Protein AF-A0A9D1X9C0-F1 (afdb_monomer_lite)

Foldseek 3Di:
DQPQDFLVVLLVVQLPDPVLQQVLLVVLVNNVLSNVQVSLLSVVVVVVCVVVVNRVVDRDSVSSSVSSSVVCVVVSVDGSVVVVVVCVVCVVVVVVVVVCVVPPDPPVRVVVVVVVVVVVVVVVVVVVD

InterPro domains:
  IPR057155 Domain of unknown function DUF7833 [PF25200] (13-74)

pLDDT: mean 76.76, std 15.58, range [39.75, 93.0]

Structure (mmCIF, N/CA/C/O backbone):
data_AF-A0A9D1X9C0-F1
#
_entry.id   AF-A0A9D1X9C0-F1
#
loop_
_atom_site.group_PDB
_atom_site.id
_atom_site.type_symbol
_atom_site.label_atom_id
_atom_site.label_alt_id
_atom_site.label_comp_id
_atom_site.label_asym_id
_atom_site.label_entity_id
_atom_site.label_seq_id
_atom_site.pdbx_PDB_ins_code
_atom_site.Cartn_x
_atom_site.Cartn_y
_atom_site.Cartn_z
_atom_site.occupancy
_atom_site.B_iso_or_equiv
_atom_site.auth_seq_id
_atom_site.auth_comp_id
_atom_site.auth_asym_id
_atom_site.auth_atom_id
_atom_site.pdbx_PDB_model_num
ATOM 1 N N . MET A 1 1 ? 14.970 17.679 13.643 1.00 41.28 1 MET A N 1
ATOM 2 C CA . MET A 1 1 ? 15.193 16.428 12.885 1.00 41.28 1 MET A CA 1
ATOM 3 C C . MET A 1 1 ? 13.908 15.629 12.951 1.00 41.28 1 MET A C 1
ATOM 5 O O . MET A 1 1 ? 13.467 15.345 14.053 1.00 41.28 1 MET A O 1
ATOM 9 N N . ASN A 1 2 ? 13.257 15.370 11.818 1.00 47.97 2 ASN A N 1
ATOM 10 C CA . ASN A 1 2 ? 12.041 14.559 11.793 1.00 47.97 2 ASN A CA 1
ATOM 11 C C . ASN A 1 2 ? 12.490 13.091 11.825 1.00 47.97 2 ASN A C 1
ATOM 13 O O . ASN A 1 2 ? 13.117 12.633 10.870 1.00 47.97 2 ASN A O 1
ATOM 17 N N . GLU A 1 3 ? 12.284 12.392 12.941 1.00 54.59 3 GLU A N 1
ATOM 18 C CA . GLU A 1 3 ? 12.605 10.965 13.039 1.00 54.59 3 GLU A CA 1
ATOM 19 C C . GLU A 1 3 ? 11.817 10.193 11.978 1.00 54.59 3 GLU A C 1
ATOM 21 O O . GLU A 1 3 ? 10.589 10.290 11.888 1.00 54.59 3 GLU A O 1
ATOM 26 N N . LYS A 1 4 ? 12.531 9.427 11.151 1.00 58.97 4 LYS A N 1
ATOM 27 C CA . LYS A 1 4 ? 11.911 8.550 10.163 1.00 58.97 4 LYS A CA 1
ATOM 28 C C . LYS A 1 4 ? 11.244 7.396 10.907 1.00 58.97 4 LYS A C 1
ATOM 30 O O . LYS A 1 4 ? 11.908 6.453 11.332 1.00 58.97 4 LYS A O 1
ATOM 35 N N . LYS A 1 5 ? 9.928 7.490 11.090 1.00 69.12 5 LYS A N 1
ATOM 36 C CA . LYS A 1 5 ? 9.128 6.412 11.672 1.00 69.12 5 LYS A CA 1
ATOM 37 C C . LYS A 1 5 ? 9.055 5.237 10.690 1.00 69.12 5 LYS A C 1
ATOM 39 O O . LYS A 1 5 ? 9.052 5.422 9.475 1.00 69.12 5 LYS A O 1
ATOM 44 N N . ASN A 1 6 ? 9.005 4.018 11.220 1.00 82.81 6 ASN A N 1
ATOM 45 C CA . ASN A 1 6 ? 8.796 2.810 10.421 1.00 82.81 6 ASN A CA 1
ATOM 46 C C . ASN A 1 6 ? 7.357 2.802 9.856 1.00 82.81 6 ASN A C 1
ATOM 48 O O . ASN A 1 6 ? 6.442 3.337 10.484 1.00 82.81 6 ASN A O 1
ATOM 52 N N . LEU A 1 7 ? 7.139 2.160 8.703 1.00 85.31 7 LEU A N 1
ATOM 53 C CA . LEU A 1 7 ? 5.816 1.913 8.113 1.00 85.31 7 LEU A CA 1
ATOM 54 C C . LEU A 1 7 ? 4.793 1.381 9.127 1.00 85.31 7 LEU A C 1
ATOM 56 O O . LEU A 1 7 ? 3.661 1.861 9.161 1.00 85.31 7 LEU A O 1
ATOM 60 N N . LYS A 1 8 ? 5.214 0.482 10.027 1.00 89.19 8 LYS A N 1
ATOM 61 C CA . LYS A 1 8 ? 4.365 -0.037 11.109 1.00 89.19 8 LYS A CA 1
ATOM 62 C C . LYS A 1 8 ? 3.820 1.071 12.017 1.00 89.19 8 LYS A C 1
ATOM 64 O O . LYS A 1 8 ? 2.671 1.001 12.444 1.00 89.19 8 LYS A O 1
ATOM 69 N N . SER A 1 9 ? 4.622 2.090 12.322 1.00 90.88 9 SER A N 1
ATOM 70 C CA . SER A 1 9 ? 4.190 3.222 13.148 1.00 90.88 9 SER A CA 1
ATOM 71 C C . SER A 1 9 ? 3.124 4.047 12.429 1.00 90.88 9 SER A C 1
ATOM 73 O O . SER A 1 9 ? 2.097 4.353 13.026 1.00 90.88 9 SER A O 1
ATOM 75 N N . TYR A 1 10 ? 3.315 4.329 11.136 1.00 91.38 10 TYR A N 1
ATOM 76 C CA . TYR A 1 10 ? 2.311 5.034 10.333 1.00 91.38 10 TYR A CA 1
ATOM 77 C C . TYR A 1 10 ? 1.008 4.239 10.208 1.00 91.38 10 TYR A C 1
ATOM 79 O O . TYR A 1 10 ? -0.072 4.821 10.297 1.00 91.38 10 TYR A O 1
ATOM 87 N N . ARG A 1 11 ? 1.092 2.909 10.068 1.00 92.38 11 ARG A N 1
ATOM 88 C CA . ARG A 1 11 ? -0.083 2.031 10.076 1.00 92.38 11 ARG A CA 1
ATOM 89 C C . ARG A 1 11 ? -0.879 2.158 11.370 1.00 92.38 11 ARG A C 1
ATOM 91 O O . ARG A 1 11 ? -2.087 2.346 11.312 1.00 92.38 11 ARG A O 1
ATOM 98 N N . LEU A 1 12 ? -0.217 2.044 12.522 1.00 92.25 12 LEU A N 1
ATOM 99 C CA . LEU A 1 12 ? -0.887 2.122 13.824 1.00 92.25 12 LEU A CA 1
ATOM 100 C C . LEU A 1 12 ? -1.522 3.500 14.058 1.00 92.25 12 LEU A C 1
ATOM 102 O O . LEU A 1 12 ? -2.648 3.569 14.541 1.00 92.25 12 LEU A O 1
ATOM 106 N N . GLU A 1 13 ? -0.841 4.578 13.663 1.00 92.31 13 GLU A N 1
ATOM 107 C CA . GLU A 1 13 ? -1.384 5.942 13.730 1.00 92.31 13 GLU A CA 1
ATOM 108 C C . GLU A 1 13 ? -2.642 6.107 12.863 1.00 92.31 13 GLU A C 1
ATOM 110 O O . GLU A 1 13 ? -3.628 6.688 13.311 1.00 92.31 13 GLU A O 1
ATOM 115 N N . LEU A 1 14 ? -2.635 5.570 11.639 1.00 91.38 14 LEU A N 1
ATOM 116 C CA . LEU A 1 14 ? -3.781 5.643 10.728 1.00 91.38 14 LEU A CA 1
ATOM 117 C C . LEU A 1 14 ? -4.950 4.767 11.170 1.00 91.38 14 LEU A C 1
ATOM 119 O O . LEU A 1 14 ? -6.090 5.211 11.091 1.00 91.38 14 LEU A O 1
ATOM 123 N N . LEU A 1 15 ? -4.681 3.557 11.669 1.00 90.62 15 LEU A N 1
ATOM 124 C CA . LEU A 1 15 ? -5.71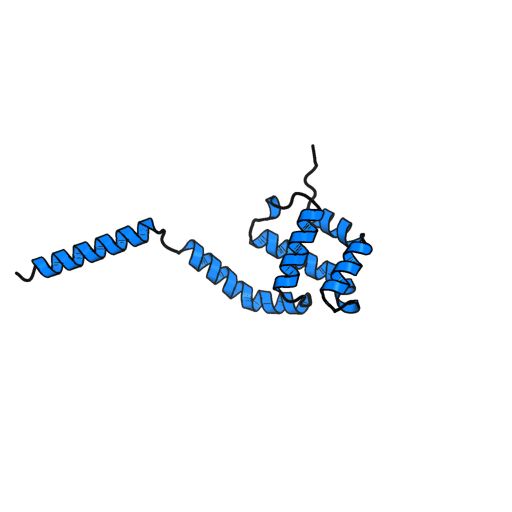9 2.672 12.203 1.00 90.62 15 LEU A CA 1
ATOM 125 C C . LEU A 1 15 ? -6.410 3.269 13.437 1.00 90.62 15 LEU A C 1
ATOM 127 O O . LEU A 1 15 ? -7.587 3.000 13.652 1.00 90.62 15 LEU A O 1
ATOM 131 N N . GLY A 1 16 ? -5.703 4.094 14.216 1.00 89.75 16 GLY A N 1
ATOM 132 C CA . GLY A 1 16 ? -6.282 4.864 15.320 1.00 89.75 16 GLY A CA 1
ATOM 133 C C . GLY A 1 16 ? -7.048 6.122 14.890 1.00 89.75 16 GLY A C 1
ATOM 134 O O . GLY A 1 16 ? -7.645 6.787 15.734 1.00 89.75 16 GLY A O 1
ATOM 135 N N . ASN A 1 17 ? -7.036 6.482 13.602 1.00 91.88 17 ASN A N 1
ATOM 136 C CA . ASN A 1 17 ? -7.740 7.648 13.078 1.00 91.88 17 ASN A CA 1
ATOM 137 C C . ASN A 1 17 ? -9.103 7.247 12.498 1.00 91.88 17 ASN A C 1
ATOM 139 O O . ASN A 1 17 ? -9.238 6.974 11.304 1.00 91.88 17 ASN A O 1
ATOM 143 N N . ASP A 1 18 ? -10.135 7.287 13.342 1.00 89.25 18 ASP A N 1
ATOM 144 C CA . ASP A 1 18 ? -11.514 6.956 12.969 1.00 89.25 18 ASP A CA 1
ATOM 145 C C . ASP A 1 18 ? -12.020 7.709 11.734 1.00 89.25 18 ASP A C 1
ATOM 147 O O . ASP A 1 18 ? -12.714 7.132 10.901 1.00 89.25 18 ASP A O 1
ATOM 151 N N . SER A 1 19 ? -11.686 8.996 11.600 1.00 90.75 19 SER A N 1
ATOM 152 C CA . SER A 1 19 ? -12.127 9.815 10.464 1.00 90.75 19 SER A CA 1
ATOM 153 C C . SER A 1 19 ? -11.558 9.289 9.145 1.00 90.75 19 SER A C 1
ATOM 155 O O . SER A 1 19 ? -12.278 9.140 8.152 1.00 90.75 19 SER A O 1
ATOM 157 N N . TRP A 1 20 ? -10.271 8.937 9.149 1.00 91.12 20 TRP A N 1
ATOM 158 C CA . TRP A 1 20 ? -9.620 8.339 7.992 1.00 91.12 20 TRP A CA 1
ATOM 159 C C . TRP A 1 20 ? -10.175 6.944 7.695 1.00 91.12 20 TRP A C 1
ATOM 161 O O . TRP A 1 20 ? -10.541 6.674 6.552 1.00 91.12 20 TRP A O 1
ATOM 171 N N . CYS A 1 21 ? -10.319 6.089 8.712 1.00 89.06 21 CYS A N 1
ATOM 172 C CA . CYS A 1 21 ? -10.881 4.748 8.552 1.00 89.06 21 CYS A CA 1
ATOM 173 C C . CYS A 1 21 ? -12.300 4.787 7.956 1.00 89.06 21 CYS A C 1
ATOM 175 O O . CYS A 1 21 ? -12.570 4.064 6.996 1.00 89.06 21 CYS A O 1
ATOM 177 N N . ARG A 1 22 ? -13.178 5.687 8.432 1.00 87.38 22 ARG A N 1
ATOM 178 C CA . ARG A 1 22 ? -14.517 5.897 7.847 1.00 87.38 22 ARG A CA 1
ATOM 179 C C . ARG A 1 22 ? -14.437 6.371 6.402 1.00 87.38 22 ARG A C 1
ATOM 181 O O . ARG A 1 22 ? -15.146 5.847 5.551 1.00 87.38 22 ARG A O 1
ATOM 188 N N . SER A 1 23 ? -13.555 7.323 6.106 1.00 89.44 23 SER A N 1
ATOM 189 C CA . SER A 1 23 ? -13.384 7.838 4.741 1.00 89.44 23 SER A CA 1
ATOM 190 C C . SER A 1 23 ? -12.945 6.735 3.773 1.00 89.44 23 SER A C 1
ATOM 192 O O . SER A 1 23 ? -13.443 6.647 2.655 1.00 89.44 23 SER A O 1
ATOM 194 N N . ILE A 1 24 ? -12.036 5.858 4.200 1.00 88.44 24 ILE A N 1
ATOM 195 C CA . ILE A 1 24 ? -11.585 4.714 3.401 1.00 88.44 24 ILE A CA 1
ATOM 196 C C . ILE A 1 24 ? -12.701 3.687 3.207 1.00 88.44 24 ILE A C 1
ATOM 198 O O . ILE A 1 24 ? -12.881 3.195 2.095 1.00 88.44 24 ILE A O 1
ATOM 202 N N . ALA A 1 25 ? -13.462 3.400 4.261 1.00 85.38 25 ALA A N 1
ATOM 203 C CA . ALA A 1 25 ? -14.612 2.504 4.223 1.00 85.38 25 ALA A CA 1
ATOM 204 C C . ALA A 1 25 ? -15.719 3.008 3.274 1.00 85.38 25 ALA A C 1
ATOM 206 O O . ALA A 1 25 ? -16.324 2.222 2.548 1.00 85.38 25 ALA A O 1
ATOM 207 N N . GLN A 1 26 ? -15.933 4.324 3.214 1.00 87.69 26 GLN A N 1
ATOM 208 C CA . GLN A 1 26 ? -16.835 4.953 2.245 1.00 87.69 26 GLN A CA 1
ATOM 209 C C . GLN A 1 26 ? -16.285 4.873 0.818 1.00 87.69 26 GLN A C 1
ATOM 211 O O . GLN A 1 26 ? -17.013 4.529 -0.111 1.00 87.69 26 GLN A O 1
ATOM 216 N N . LEU A 1 27 ? -14.991 5.156 0.630 1.00 86.75 27 LEU A N 1
ATOM 217 C CA . LEU A 1 27 ? -14.339 5.105 -0.683 1.00 86.75 27 LEU A CA 1
ATOM 218 C C . LEU A 1 27 ? -14.336 3.701 -1.294 1.00 86.75 27 LEU A C 1
ATOM 220 O O . LEU A 1 27 ? -14.389 3.575 -2.517 1.00 86.75 27 LEU A O 1
ATOM 224 N N . SER A 1 28 ? -14.257 2.660 -0.466 1.00 83.56 28 SER A N 1
ATOM 225 C CA . SER A 1 28 ? -14.302 1.273 -0.926 1.00 83.56 28 SER A CA 1
ATOM 226 C C . SER A 1 28 ? -15.709 0.800 -1.298 1.00 83.56 28 SER A C 1
ATOM 228 O O . SER A 1 28 ? -15.841 -0.195 -2.010 1.00 83.56 28 SER A O 1
ATOM 230 N N . GLY A 1 29 ? -16.756 1.484 -0.820 1.00 81.81 29 GLY A N 1
ATOM 231 C CA . GLY A 1 29 ? -18.148 1.049 -0.954 1.00 81.81 29 GLY A CA 1
ATOM 232 C C . GLY A 1 29 ? -18.480 -0.222 -0.162 1.00 81.81 29 GLY A C 1
ATOM 233 O O . GLY A 1 29 ? -19.512 -0.840 -0.411 1.00 81.81 29 GLY A O 1
ATOM 234 N N . GLN A 1 30 ? -17.605 -0.643 0.760 1.00 72.44 30 GLN A N 1
ATOM 235 C CA . GLN A 1 30 ? -17.735 -1.876 1.542 1.00 72.44 30 GLN A CA 1
ATOM 236 C C . GLN A 1 30 ? -17.448 -1.601 3.021 1.00 72.44 30 GLN A C 1
ATOM 238 O O . GLN A 1 30 ? -16.429 -2.046 3.555 1.00 72.44 30 GLN A O 1
ATOM 243 N N . GLU A 1 31 ? -18.320 -0.835 3.681 1.00 67.44 31 GLU A N 1
ATOM 244 C CA . GLU A 1 31 ? -18.034 -0.255 5.002 1.00 67.44 31 GLU A CA 1
ATOM 245 C C . GLU A 1 31 ? -17.666 -1.297 6.074 1.00 67.44 31 GLU A C 1
ATOM 247 O O . GLU A 1 31 ? -16.692 -1.123 6.808 1.00 67.44 31 GLU A O 1
ATOM 252 N N . GLU A 1 32 ? -18.391 -2.415 6.115 1.00 63.62 32 GLU A N 1
ATOM 253 C CA . GLU A 1 32 ? -18.246 -3.446 7.150 1.00 63.62 32 GLU A CA 1
ATOM 254 C C . GLU A 1 32 ? -16.999 -4.332 6.947 1.00 63.62 32 GLU A C 1
ATOM 256 O O . GLU A 1 32 ? -16.271 -4.642 7.893 1.00 63.62 32 GLU A O 1
ATOM 261 N N . LEU A 1 33 ? -16.693 -4.682 5.693 1.00 59.84 33 LEU A N 1
ATOM 262 C CA . LEU A 1 33 ? -15.487 -5.435 5.318 1.00 59.84 33 LEU A CA 1
ATOM 263 C C . LEU A 1 33 ? -14.222 -4.585 5.471 1.00 59.84 33 LEU A C 1
ATOM 265 O O . LEU A 1 33 ? -13.190 -5.073 5.935 1.00 59.84 33 LEU A O 1
ATOM 269 N N . SER A 1 34 ? -14.317 -3.295 5.142 1.00 63.91 34 SER A N 1
ATOM 270 C CA . SER A 1 34 ? -13.163 -2.398 5.117 1.00 63.91 34 SER A CA 1
ATOM 271 C C . SER A 1 34 ? -12.531 -2.229 6.483 1.00 63.91 34 SER A C 1
ATOM 273 O O . SER A 1 34 ? -11.314 -2.257 6.558 1.00 63.91 34 SER A O 1
ATOM 275 N N . TYR A 1 35 ? -13.314 -2.119 7.559 1.00 70.44 35 TYR A N 1
ATOM 276 C CA . TYR A 1 35 ? -12.765 -1.952 8.908 1.00 70.44 35 TYR A CA 1
ATOM 277 C C . TYR A 1 35 ? -12.042 -3.196 9.425 1.00 70.44 35 TYR A C 1
ATOM 279 O O . TYR A 1 35 ? -10.961 -3.095 10.006 1.00 70.44 35 TYR A O 1
ATOM 287 N N . ARG A 1 36 ? -12.628 -4.379 9.214 1.00 79.62 36 ARG A N 1
ATOM 288 C CA . ARG A 1 36 ? -12.074 -5.635 9.734 1.00 79.62 36 ARG A CA 1
ATOM 289 C C . ARG A 1 36 ? -10.822 -6.071 8.976 1.00 79.62 36 ARG A C 1
ATOM 291 O O . ARG A 1 36 ? -9.913 -6.654 9.570 1.00 79.62 36 ARG A O 1
ATOM 298 N N . GLU A 1 37 ? -10.781 -5.799 7.675 1.00 84.62 37 GLU A N 1
ATOM 299 C CA . GLU A 1 37 ? -9.684 -6.217 6.804 1.00 84.62 37 GLU A CA 1
ATOM 300 C C . GLU A 1 37 ? -8.593 -5.153 6.646 1.00 84.62 37 GLU A C 1
ATOM 302 O O . GLU A 1 37 ? -7.477 -5.504 6.251 1.00 84.62 37 GLU A O 1
ATOM 307 N N . LEU A 1 38 ? -8.864 -3.885 6.998 1.00 88.75 38 LEU A N 1
ATOM 308 C CA . LEU A 1 38 ? -7.921 -2.767 6.844 1.00 88.75 38 LEU A CA 1
ATOM 309 C C . LEU A 1 38 ? -6.510 -3.099 7.332 1.00 88.75 38 LEU A C 1
ATOM 311 O O . LEU A 1 38 ? -5.569 -2.912 6.559 1.00 88.75 38 LEU A O 1
ATOM 315 N N . PRO A 1 39 ? -6.327 -3.653 8.552 1.00 91.06 39 PRO A N 1
ATOM 316 C CA . PRO A 1 39 ? -4.990 -3.945 9.053 1.00 91.06 39 PRO A CA 1
ATOM 317 C C . PRO A 1 39 ? -4.248 -4.958 8.174 1.00 91.06 39 PRO A C 1
ATOM 319 O O . PRO A 1 39 ? -3.067 -4.777 7.883 1.00 91.06 39 PRO A O 1
ATOM 322 N N . GLN A 1 40 ? -4.946 -5.992 7.695 1.00 90.31 40 GLN A N 1
ATOM 323 C CA . GLN A 1 40 ? -4.346 -7.042 6.867 1.00 90.31 40 GLN A CA 1
ATOM 324 C C . GLN A 1 40 ? -4.023 -6.536 5.457 1.00 90.31 40 GLN A C 1
ATOM 326 O O . GLN A 1 40 ? -3.020 -6.935 4.868 1.00 90.31 40 GLN A O 1
ATOM 331 N N . VAL A 1 41 ? -4.855 -5.654 4.898 1.00 90.69 41 VAL A N 1
ATOM 332 C CA . VAL A 1 41 ? -4.594 -5.034 3.593 1.00 90.69 41 VAL A CA 1
ATOM 333 C C . VAL A 1 41 ? -3.418 -4.056 3.678 1.00 90.69 41 VAL A C 1
ATOM 335 O O . VAL A 1 41 ? -2.581 -4.030 2.776 1.00 90.69 41 VAL A O 1
ATOM 338 N N . MET A 1 42 ? -3.304 -3.296 4.771 1.00 92.44 42 MET A N 1
ATOM 339 C CA . MET A 1 42 ? -2.161 -2.410 5.032 1.00 92.44 42 MET A CA 1
ATOM 340 C C . MET A 1 42 ? -0.849 -3.194 5.173 1.00 92.44 42 MET A C 1
ATOM 342 O O . MET A 1 42 ? 0.166 -2.789 4.615 1.00 92.44 42 MET A O 1
ATOM 346 N N . GLU A 1 43 ? -0.863 -4.359 5.822 1.00 90.50 43 GLU A N 1
ATOM 347 C CA . GLU A 1 43 ? 0.301 -5.259 5.861 1.00 90.50 43 GLU A CA 1
ATOM 348 C C . GLU A 1 43 ? 0.720 -5.745 4.465 1.00 90.50 43 GLU A C 1
ATOM 350 O O . GLU A 1 43 ? 1.908 -5.785 4.143 1.00 90.50 43 GLU A O 1
ATOM 355 N N . LEU A 1 44 ? -0.246 -6.069 3.600 1.00 90.12 44 LEU A N 1
ATOM 356 C CA . LEU A 1 44 ? 0.035 -6.458 2.214 1.00 90.12 44 LEU A CA 1
ATOM 357 C C . LEU A 1 44 ? 0.595 -5.296 1.385 1.00 90.12 44 LEU A C 1
ATOM 359 O O . LEU A 1 44 ? 1.430 -5.515 0.506 1.00 90.12 44 LEU A O 1
ATOM 363 N N . PHE A 1 45 ? 0.158 -4.069 1.663 1.00 90.62 45 PHE A N 1
ATOM 364 C CA . PHE A 1 45 ? 0.725 -2.868 1.062 1.00 90.62 45 PHE A CA 1
ATOM 365 C C . PHE A 1 45 ? 2.182 -2.658 1.487 1.00 90.62 45 PHE A C 1
ATOM 367 O O . PHE A 1 45 ? 3.033 -2.390 0.644 1.00 90.62 45 PHE A O 1
ATOM 374 N N . GLU A 1 46 ? 2.497 -2.821 2.769 1.00 88.94 46 GLU A N 1
ATOM 375 C CA . GLU A 1 46 ? 3.873 -2.710 3.265 1.00 88.94 46 GLU A CA 1
ATOM 376 C C . GLU A 1 46 ? 4.788 -3.757 2.632 1.00 88.94 46 GLU A C 1
ATOM 378 O O . GLU A 1 46 ? 5.874 -3.417 2.166 1.00 88.94 46 GLU A O 1
ATOM 383 N N . LEU A 1 47 ? 4.315 -5.002 2.508 1.00 85.94 47 LEU A N 1
ATOM 384 C CA . LEU A 1 47 ? 5.033 -6.042 1.774 1.00 85.94 47 LEU A CA 1
ATOM 385 C C . LEU A 1 47 ? 5.253 -5.642 0.307 1.00 85.94 47 LEU A C 1
ATOM 387 O O . LEU A 1 47 ? 6.339 -5.837 -0.234 1.00 85.94 47 LEU A O 1
ATOM 391 N N . HIS A 1 48 ? 4.250 -5.048 -0.344 1.00 84.75 48 HIS A N 1
ATOM 392 C CA . HIS A 1 48 ? 4.405 -4.531 -1.701 1.00 84.75 48 HIS A CA 1
ATOM 393 C C . HIS A 1 48 ? 5.498 -3.452 -1.778 1.00 84.75 48 HIS A C 1
ATOM 395 O O . HIS A 1 48 ? 6.358 -3.532 -2.653 1.00 84.75 48 HIS A O 1
ATOM 401 N N . ILE A 1 49 ? 5.524 -2.497 -0.848 1.00 84.00 49 ILE A N 1
ATOM 402 C CA . ILE A 1 49 ? 6.567 -1.462 -0.782 1.00 84.00 49 ILE A CA 1
ATOM 403 C C . ILE A 1 49 ? 7.960 -2.081 -0.584 1.00 84.00 49 ILE A C 1
ATOM 405 O O . ILE A 1 49 ? 8.891 -1.692 -1.296 1.00 84.00 49 ILE A O 1
ATOM 409 N N . ALA A 1 50 ? 8.081 -3.075 0.301 1.00 77.06 50 ALA A N 1
ATOM 410 C CA . ALA A 1 50 ? 9.315 -3.826 0.529 1.00 77.06 50 ALA A CA 1
ATOM 411 C C . ALA A 1 50 ? 9.810 -4.507 -0.756 1.00 77.06 50 ALA A C 1
ATOM 413 O O . ALA A 1 50 ? 10.954 -4.328 -1.161 1.00 77.06 50 ALA A O 1
ATOM 414 N N . THR A 1 51 ? 8.926 -5.206 -1.480 1.00 75.31 51 THR A N 1
ATOM 415 C CA . THR A 1 51 ? 9.290 -5.886 -2.743 1.00 75.31 51 THR A CA 1
ATOM 416 C C . THR A 1 51 ? 9.698 -4.937 -3.872 1.00 75.31 51 THR A C 1
ATOM 418 O O . THR A 1 51 ? 10.362 -5.361 -4.814 1.00 75.31 51 THR A O 1
ATOM 421 N N . GLN A 1 52 ? 9.290 -3.667 -3.816 1.00 75.38 52 GLN A N 1
ATOM 422 C CA . GLN A 1 52 ? 9.690 -2.643 -4.785 1.00 75.38 52 GLN A CA 1
ATOM 423 C C . GLN A 1 52 ? 10.943 -1.867 -4.342 1.00 75.38 52 GLN A C 1
ATOM 425 O O . GLN A 1 52 ? 11.390 -0.992 -5.076 1.00 75.38 52 GLN A O 1
ATOM 430 N N . ASN A 1 53 ? 11.512 -2.166 -3.164 1.00 72.94 53 ASN A N 1
ATOM 431 C CA . ASN A 1 53 ? 12.586 -1.393 -2.527 1.00 72.94 53 ASN A CA 1
ATOM 432 C C . ASN A 1 53 ? 12.240 0.099 -2.319 1.00 72.94 53 ASN A C 1
ATOM 434 O O . ASN A 1 53 ? 13.126 0.951 -2.249 1.00 72.94 53 ASN A O 1
ATOM 438 N N . CYS A 1 54 ? 10.951 0.427 -2.177 1.00 74.50 54 CYS A N 1
ATOM 439 C CA . CYS A 1 54 ? 10.460 1.805 -2.036 1.00 74.50 54 CYS A CA 1
ATOM 440 C C . CYS A 1 54 ? 10.251 2.234 -0.572 1.00 74.50 54 CYS A C 1
ATOM 442 O O . CYS A 1 54 ? 9.680 3.294 -0.314 1.00 74.50 54 CYS A O 1
ATOM 444 N N . GLU A 1 55 ? 10.691 1.438 0.408 1.00 70.00 55 GLU A N 1
ATOM 445 C CA . GLU A 1 55 ? 10.508 1.733 1.842 1.00 70.00 55 GLU A CA 1
ATOM 446 C C . GLU A 1 55 ? 11.108 3.083 2.242 1.00 70.00 55 GLU A C 1
ATOM 448 O O . GLU A 1 55 ? 10.589 3.790 3.106 1.00 70.00 55 GLU A O 1
ATOM 453 N N . ASN A 1 56 ? 12.192 3.474 1.571 1.00 74.44 56 ASN A N 1
ATOM 454 C CA . ASN A 1 56 ? 12.884 4.719 1.847 1.00 74.44 56 ASN A CA 1
ATOM 455 C C . ASN A 1 56 ? 12.197 5.965 1.294 1.00 74.44 56 ASN A C 1
ATOM 457 O O . ASN A 1 56 ? 12.652 7.056 1.614 1.00 74.44 56 ASN A O 1
ATOM 461 N N . GLU A 1 57 ? 11.118 5.817 0.526 1.00 77.88 57 GLU A N 1
ATOM 462 C CA . GLU A 1 57 ? 10.397 6.920 -0.111 1.00 77.88 57 GLU A CA 1
ATOM 463 C C . GLU A 1 57 ? 9.170 7.398 0.679 1.00 77.88 57 GLU A C 1
ATOM 465 O O . GLU A 1 57 ? 8.492 8.339 0.261 1.00 77.88 57 GLU A O 1
ATOM 470 N N . ILE A 1 58 ? 8.844 6.738 1.795 1.00 80.88 58 ILE A N 1
ATOM 471 C CA . ILE A 1 58 ? 7.728 7.125 2.661 1.00 80.88 58 ILE A CA 1
ATOM 472 C C . ILE A 1 58 ? 8.281 7.861 3.878 1.00 80.88 58 ILE A C 1
ATOM 474 O O . ILE A 1 58 ? 8.923 7.272 4.744 1.00 80.88 58 ILE A O 1
ATOM 478 N N . PHE A 1 59 ? 8.012 9.166 3.935 1.00 79.31 59 PHE A N 1
ATOM 479 C CA . PHE A 1 59 ? 8.568 10.068 4.951 1.00 79.31 59 PHE A CA 1
ATOM 480 C C . PHE A 1 59 ? 7.521 10.624 5.929 1.00 79.31 59 PHE A C 1
ATOM 482 O O . PHE A 1 59 ? 7.867 11.375 6.841 1.00 79.31 59 PHE A O 1
ATOM 489 N N . SER A 1 60 ? 6.234 10.309 5.744 1.00 87.31 60 SER A N 1
ATOM 490 C CA . SER A 1 60 ? 5.153 10.783 6.617 1.00 87.31 60 SER A CA 1
ATOM 491 C C . SER A 1 60 ? 3.935 9.857 6.613 1.00 87.31 60 SER A C 1
ATOM 493 O O . SER A 1 60 ? 3.710 9.113 5.656 1.00 87.31 60 SER A O 1
ATOM 495 N N . GLY A 1 61 ? 3.097 9.966 7.650 1.00 87.81 61 GLY A N 1
ATOM 496 C CA . GLY A 1 61 ? 1.817 9.254 7.719 1.00 87.81 61 GLY A CA 1
ATOM 497 C C . GLY A 1 61 ? 0.845 9.659 6.604 1.00 87.81 61 GLY A C 1
ATOM 498 O O . GLY A 1 61 ? 0.152 8.808 6.055 1.00 87.81 61 GLY A O 1
ATOM 499 N N . ASN A 1 62 ? 0.856 10.928 6.180 1.00 90.75 62 ASN A N 1
ATOM 500 C CA . ASN A 1 62 ? 0.034 11.402 5.058 1.00 90.75 62 ASN A CA 1
ATOM 501 C C . ASN A 1 62 ? 0.476 10.792 3.719 1.00 90.75 62 ASN A C 1
ATOM 503 O O . ASN A 1 62 ? -0.360 10.405 2.902 1.00 90.75 62 ASN A O 1
ATOM 507 N N . GLU A 1 63 ? 1.789 10.681 3.495 1.00 90.62 63 GLU A N 1
ATOM 508 C CA . GLU A 1 63 ? 2.352 9.994 2.327 1.00 90.62 63 GLU A CA 1
ATOM 509 C C . GLU A 1 63 ? 1.949 8.517 2.329 1.00 90.62 63 GLU A C 1
ATOM 511 O O . GLU A 1 63 ? 1.465 8.018 1.310 1.00 90.62 63 GLU A O 1
ATOM 516 N N . TYR A 1 64 ? 2.092 7.844 3.478 1.00 92.50 64 TYR A N 1
ATOM 517 C CA . TYR A 1 64 ? 1.663 6.459 3.658 1.00 92.50 64 TYR A CA 1
ATOM 518 C C . TYR A 1 64 ? 0.181 6.306 3.300 1.00 92.50 64 TYR A C 1
ATOM 520 O O . TYR A 1 64 ? -0.153 5.497 2.437 1.00 92.50 64 TYR A O 1
ATOM 528 N N . ALA A 1 65 ? -0.694 7.124 3.895 1.00 92.69 65 ALA A N 1
ATOM 529 C CA . ALA A 1 65 ? -2.136 7.087 3.663 1.00 92.69 65 ALA A CA 1
ATOM 530 C C . ALA A 1 65 ? -2.467 7.251 2.176 1.00 92.69 65 ALA A C 1
ATOM 532 O O . ALA A 1 65 ? -3.174 6.432 1.596 1.00 92.69 65 ALA A O 1
ATOM 533 N N . ARG A 1 66 ? -1.900 8.272 1.525 1.00 93.00 66 ARG A N 1
ATOM 534 C CA . ARG A 1 66 ? -2.127 8.551 0.102 1.00 93.00 66 ARG A CA 1
ATOM 535 C C . ARG A 1 66 ? -1.662 7.400 -0.792 1.00 93.00 66 ARG A C 1
ATOM 537 O O . ARG A 1 66 ? -2.370 7.033 -1.734 1.00 93.00 66 ARG A O 1
ATOM 544 N N . ARG A 1 67 ? -0.467 6.851 -0.547 1.00 92.12 67 ARG A N 1
ATOM 545 C CA . ARG A 1 67 ? 0.078 5.737 -1.341 1.00 92.12 67 ARG A CA 1
ATOM 546 C C . ARG A 1 67 ? -0.736 4.461 -1.130 1.00 92.12 67 ARG A C 1
ATOM 548 O O . ARG A 1 67 ? -1.089 3.826 -2.122 1.00 92.12 67 ARG A O 1
ATOM 555 N N . PHE A 1 68 ? -1.106 4.155 0.113 1.00 92.94 68 PHE A N 1
ATOM 556 C CA . PHE A 1 68 ? -1.984 3.038 0.455 1.00 92.94 68 PHE A CA 1
ATOM 557 C C . PHE A 1 68 ? -3.333 3.138 -0.270 1.00 92.94 68 PHE A C 1
ATOM 559 O O . PHE A 1 68 ? -3.706 2.217 -0.997 1.00 92.94 68 PHE A O 1
ATOM 566 N N . THR A 1 69 ? -4.033 4.271 -0.149 1.00 91.44 69 THR A N 1
ATOM 567 C CA . THR A 1 69 ? -5.353 4.463 -0.769 1.00 91.44 69 THR A CA 1
ATOM 568 C C . THR A 1 69 ? -5.283 4.305 -2.283 1.00 91.44 69 THR A C 1
ATOM 570 O O . THR A 1 69 ? -6.117 3.626 -2.878 1.00 91.44 69 THR A O 1
ATOM 573 N N . ASN A 1 70 ? -4.265 4.889 -2.922 1.00 90.56 70 ASN A N 1
ATOM 574 C CA . ASN A 1 70 ? -4.069 4.750 -4.364 1.00 90.56 70 ASN A CA 1
ATOM 575 C C . ASN A 1 70 ? -3.790 3.303 -4.774 1.00 90.56 70 ASN A C 1
ATOM 577 O O . ASN A 1 70 ? -4.364 2.827 -5.753 1.00 90.56 70 ASN A O 1
ATOM 581 N N . TRP A 1 71 ? -2.930 2.605 -4.032 1.00 91.25 71 TRP A N 1
ATOM 582 C CA . TRP A 1 71 ? -2.611 1.205 -4.287 1.00 91.25 71 TRP A CA 1
ATOM 583 C C . TRP A 1 71 ? -3.851 0.318 -4.161 1.00 91.25 71 TRP A C 1
ATOM 585 O O . TRP A 1 71 ? -4.161 -0.437 -5.083 1.00 91.25 71 TRP A O 1
ATOM 595 N N . TRP A 1 72 ? -4.617 0.459 -3.079 1.00 89.25 72 TRP A N 1
ATOM 596 C CA . TRP A 1 72 ? -5.801 -0.366 -2.854 1.00 89.25 72 TRP A CA 1
ATOM 597 C C . TRP A 1 72 ? -6.926 -0.055 -3.852 1.00 89.25 72 TRP A C 1
ATOM 599 O O . TRP A 1 72 ? -7.565 -0.972 -4.374 1.00 89.25 72 TRP A O 1
ATOM 609 N N . ARG A 1 73 ? -7.085 1.220 -4.237 1.00 87.69 73 ARG A N 1
ATOM 610 C CA . ARG A 1 73 ? -7.983 1.634 -5.325 1.00 87.69 73 ARG A CA 1
ATOM 611 C C . ARG A 1 73 ? -7.607 0.982 -6.658 1.00 87.69 73 ARG A C 1
ATOM 613 O O . ARG A 1 73 ? -8.488 0.503 -7.365 1.00 87.69 73 ARG A O 1
ATOM 620 N N . CYS A 1 74 ? -6.317 0.893 -6.994 1.00 85.69 74 CYS A N 1
ATOM 621 C CA . CYS A 1 74 ? -5.844 0.190 -8.198 1.00 85.69 74 CYS A CA 1
ATOM 622 C C . CYS A 1 74 ? -6.123 -1.324 -8.173 1.00 85.69 74 CYS A C 1
ATOM 624 O O . CYS A 1 74 ? -6.114 -1.973 -9.220 1.00 85.69 74 CYS A O 1
ATOM 626 N N . LEU A 1 75 ? -6.376 -1.894 -6.994 1.00 85.00 75 LEU A N 1
ATOM 627 C CA . LEU A 1 75 ? -6.810 -3.280 -6.826 1.00 85.00 75 LEU A CA 1
ATOM 628 C C . LEU A 1 75 ? -8.338 -3.425 -6.826 1.00 85.00 75 LEU A C 1
ATOM 630 O O . LEU A 1 75 ? -8.827 -4.554 -6.783 1.00 85.00 75 LEU A O 1
ATOM 634 N N . GLY A 1 76 ? -9.082 -2.318 -6.916 1.00 85.75 76 GLY A N 1
ATOM 635 C CA . GLY A 1 76 ? -10.541 -2.294 -6.842 1.00 85.75 76 GLY A CA 1
ATOM 636 C C . GLY A 1 76 ? -11.059 -2.619 -5.445 1.00 85.75 76 GLY A C 1
ATOM 637 O O . GLY A 1 76 ? -12.049 -3.331 -5.334 1.00 85.75 76 GLY A O 1
ATOM 638 N N . PHE A 1 77 ? -10.344 -2.184 -4.401 1.00 87.44 77 PHE A N 1
ATOM 639 C CA . PHE A 1 77 ? -10.710 -2.405 -2.996 1.00 87.44 77 PHE A CA 1
ATOM 640 C C . PHE A 1 77 ? -10.957 -3.877 -2.625 1.00 87.44 77 PHE A C 1
ATOM 642 O O . PHE A 1 77 ? -11.772 -4.198 -1.770 1.00 87.44 77 PHE A O 1
ATOM 649 N N . ARG A 1 78 ? -10.238 -4.802 -3.273 1.00 86.25 78 ARG A N 1
ATOM 650 C CA . ARG A 1 78 ? -10.336 -6.239 -2.978 1.00 86.25 78 ARG A CA 1
ATOM 651 C C . ARG A 1 78 ? -9.950 -6.542 -1.530 1.00 86.25 78 ARG A C 1
ATOM 653 O O . ARG A 1 78 ? -9.022 -5.932 -1.002 1.00 86.25 78 ARG A O 1
ATOM 660 N N . SER A 1 79 ? -10.594 -7.556 -0.958 1.00 87.31 79 SER A N 1
ATOM 661 C CA . SER A 1 79 ? -10.254 -8.102 0.357 1.00 87.31 79 SER A CA 1
ATOM 662 C C . SER A 1 79 ? -8.811 -8.595 0.444 1.00 87.31 79 SER A C 1
ATOM 664 O O . SER A 1 79 ? -8.202 -8.970 -0.566 1.00 87.31 79 SER A O 1
ATOM 666 N N . ALA A 1 80 ? -8.270 -8.667 1.662 1.00 86.62 80 ALA A N 1
ATOM 667 C CA . ALA A 1 80 ? -6.913 -9.160 1.901 1.00 86.62 80 ALA A CA 1
ATOM 668 C C . ALA A 1 80 ? -6.704 -10.576 1.332 1.00 86.62 80 ALA A C 1
ATOM 670 O O . ALA A 1 80 ? -5.676 -10.858 0.714 1.00 86.62 80 ALA A O 1
ATOM 671 N N . GLU A 1 81 ? -7.697 -11.456 1.479 1.00 85.00 81 GLU A N 1
ATOM 672 C CA . GLU A 1 81 ? -7.669 -12.812 0.924 1.00 85.00 81 GLU A CA 1
ATOM 673 C C . GLU A 1 81 ? -7.569 -12.804 -0.609 1.00 85.00 81 GLU A C 1
ATOM 675 O O . GLU A 1 81 ? -6.726 -13.491 -1.193 1.00 85.00 81 GLU A O 1
ATOM 680 N N . ASN A 1 82 ? -8.386 -11.981 -1.270 1.00 83.88 82 ASN A N 1
ATOM 681 C CA . ASN A 1 82 ? -8.369 -11.852 -2.723 1.00 83.88 82 ASN A CA 1
ATOM 682 C C . ASN A 1 82 ? -7.057 -11.244 -3.2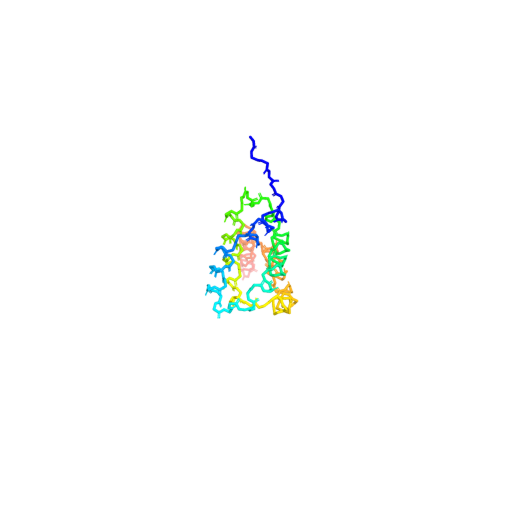21 1.00 83.88 82 ASN A C 1
ATOM 684 O O . ASN A 1 82 ? -6.530 -11.684 -4.241 1.00 83.88 82 ASN A O 1
ATOM 688 N N . ILE A 1 83 ? -6.498 -10.271 -2.498 1.00 84.19 83 ILE A N 1
ATOM 689 C CA . ILE A 1 83 ? -5.186 -9.702 -2.815 1.00 84.19 83 ILE A CA 1
ATOM 690 C C . ILE A 1 83 ? -4.102 -10.776 -2.705 1.00 84.19 83 ILE A C 1
ATOM 692 O O . ILE A 1 83 ? -3.289 -10.881 -3.616 1.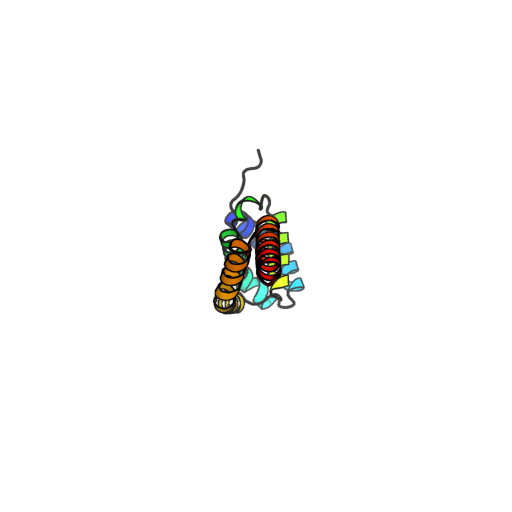00 84.19 83 ILE A O 1
ATOM 696 N N . ARG A 1 84 ? -4.104 -11.616 -1.661 1.00 81.94 84 ARG A N 1
ATOM 697 C CA . ARG A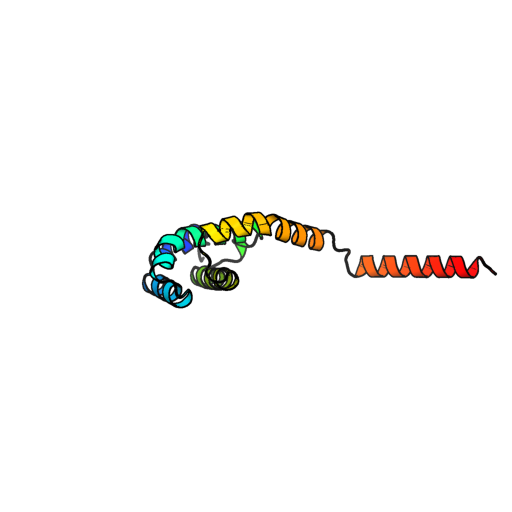 1 84 ? -3.147 -12.731 -1.524 1.00 81.94 84 ARG A CA 1
ATOM 698 C C . ARG A 1 84 ? -3.267 -13.723 -2.679 1.00 81.94 84 ARG A C 1
ATOM 700 O O . ARG A 1 84 ? -2.264 -14.035 -3.312 1.00 81.94 84 ARG A O 1
ATOM 707 N N . LYS A 1 85 ? -4.487 -14.155 -3.012 1.00 78.44 85 LYS A N 1
ATOM 708 C CA . LYS A 1 85 ? -4.754 -15.069 -4.139 1.00 78.44 85 LYS A CA 1
ATOM 709 C C . LYS A 1 85 ? -4.276 -14.489 -5.472 1.00 78.44 85 LYS A C 1
ATOM 711 O O . LYS A 1 85 ? -3.603 -15.167 -6.247 1.00 78.44 85 LYS A O 1
ATOM 716 N N . VAL A 1 86 ? -4.575 -13.214 -5.725 1.00 65.62 86 VAL A N 1
ATOM 717 C CA . VAL A 1 86 ? -4.136 -12.523 -6.941 1.00 65.62 86 VAL A CA 1
ATOM 718 C C . VAL A 1 86 ? -2.622 -12.318 -6.932 1.00 65.62 86 VAL A C 1
ATOM 720 O O . VAL A 1 86 ? -2.006 -12.538 -7.965 1.00 65.62 86 VAL A O 1
ATOM 723 N N . ASN A 1 87 ? -1.998 -11.975 -5.805 1.00 58.69 87 ASN A N 1
ATOM 724 C CA . ASN A 1 87 ? -0.547 -11.808 -5.701 1.00 58.69 87 ASN A CA 1
ATOM 725 C C . ASN A 1 87 ? 0.228 -13.123 -5.844 1.00 58.69 87 ASN A C 1
ATOM 727 O O . ASN A 1 87 ? 1.332 -13.067 -6.367 1.00 58.69 87 ASN A O 1
ATOM 731 N N . LEU A 1 88 ? -0.332 -14.292 -5.512 1.00 51.66 88 LEU A N 1
ATOM 732 C CA . LEU A 1 88 ? 0.266 -15.568 -5.937 1.00 51.66 88 LEU A CA 1
ATOM 733 C C . LEU A 1 88 ? 0.260 -15.689 -7.472 1.00 51.66 88 LEU A C 1
ATOM 735 O O . LEU A 1 88 ? 1.286 -15.967 -8.074 1.00 51.66 88 LEU A O 1
ATOM 739 N N . SER A 1 89 ? -0.863 -15.380 -8.128 1.00 48.84 89 SER A N 1
ATOM 740 C CA . SER A 1 89 ? -0.980 -15.473 -9.599 1.00 48.84 89 SER A CA 1
ATOM 741 C C . SER A 1 89 ? -0.282 -14.345 -10.387 1.00 48.84 89 SER A C 1
ATOM 743 O O . SER A 1 89 ? -0.053 -14.447 -11.595 1.00 48.84 89 SER A O 1
ATOM 745 N N . ARG A 1 90 ? -0.008 -13.215 -9.723 1.00 47.53 90 ARG A N 1
ATOM 746 C CA . ARG A 1 90 ? 0.508 -11.967 -10.304 1.00 47.53 90 ARG A CA 1
ATOM 747 C C . ARG A 1 90 ? 1.926 -11.662 -9.829 1.00 47.53 90 ARG A C 1
ATOM 749 O O . ARG A 1 90 ? 2.584 -10.881 -10.501 1.00 47.53 90 ARG A O 1
ATOM 756 N N . GLY A 1 91 ? 2.400 -12.294 -8.755 1.00 48.31 91 GLY A N 1
ATOM 757 C CA . GLY A 1 91 ? 3.806 -12.365 -8.359 1.00 48.31 91 GLY A CA 1
ATOM 758 C C . GLY A 1 91 ? 4.635 -12.976 -9.479 1.00 48.31 91 GLY A C 1
ATOM 759 O O . GLY A 1 91 ? 5.573 -12.333 -9.926 1.00 48.31 91 GLY A O 1
ATOM 760 N N . ASP A 1 92 ? 4.167 -14.073 -10.081 1.00 44.81 92 ASP A N 1
ATOM 761 C CA . ASP A 1 92 ? 4.765 -14.634 -11.302 1.00 44.81 92 ASP A CA 1
ATOM 762 C C . ASP A 1 92 ? 4.781 -13.633 -12.468 1.00 44.81 92 ASP A C 1
ATOM 764 O O . ASP A 1 92 ? 5.763 -13.514 -13.194 1.00 44.81 92 ASP A O 1
ATOM 768 N N . ARG A 1 93 ? 3.716 -12.836 -12.644 1.00 43.62 93 ARG A N 1
ATOM 769 C CA . ARG A 1 93 ? 3.633 -11.854 -13.745 1.00 43.62 93 ARG A CA 1
ATOM 770 C C . ARG A 1 93 ? 4.408 -10.561 -13.483 1.00 43.62 93 ARG A C 1
ATOM 772 O O . ARG A 1 93 ? 4.807 -9.903 -14.440 1.00 43.62 93 ARG A O 1
ATOM 779 N N . LEU A 1 94 ? 4.559 -10.139 -12.229 1.00 42.22 94 LEU A N 1
ATOM 780 C CA . LEU A 1 94 ? 5.301 -8.939 -11.836 1.00 42.22 94 LEU A CA 1
ATOM 781 C C . LEU A 1 94 ? 6.795 -9.236 -11.729 1.00 42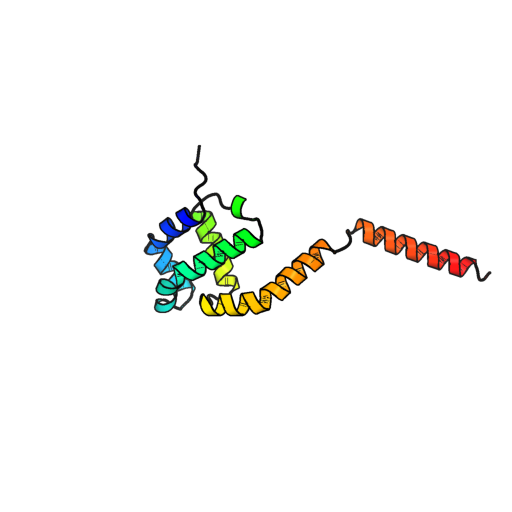.22 94 LEU A C 1
ATOM 783 O O . LEU A 1 94 ? 7.566 -8.427 -12.230 1.00 42.22 94 LEU A O 1
ATOM 787 N N . LEU A 1 95 ? 7.190 -10.398 -11.196 1.00 45.09 95 LEU A N 1
ATOM 788 C CA . LEU A 1 95 ? 8.560 -10.909 -11.294 1.00 45.09 95 LEU A CA 1
ATOM 789 C C . LEU A 1 95 ? 8.949 -11.069 -12.763 1.00 45.09 95 LEU A C 1
ATOM 791 O O . LEU A 1 95 ? 9.922 -10.455 -13.175 1.00 45.09 95 LEU A O 1
ATOM 795 N N . SER A 1 96 ? 8.106 -11.702 -13.589 1.00 44.16 96 SER A N 1
ATOM 796 C CA . SER A 1 96 ? 8.337 -11.783 -15.038 1.00 44.16 96 SER A CA 1
ATOM 797 C C . SER A 1 96 ? 8.458 -10.400 -15.697 1.00 44.16 96 SER A C 1
ATOM 799 O O . SER A 1 96 ? 9.339 -10.184 -16.520 1.00 44.16 96 SER A O 1
ATOM 801 N N . ARG A 1 97 ? 7.648 -9.397 -15.322 1.00 43.41 97 ARG A N 1
ATOM 802 C CA . ARG A 1 97 ? 7.801 -8.024 -15.856 1.00 43.41 97 ARG A CA 1
ATOM 803 C C . ARG A 1 97 ? 9.051 -7.304 -15.352 1.00 43.41 97 ARG A C 1
ATOM 805 O O . ARG A 1 97 ? 9.595 -6.491 -16.099 1.00 43.41 97 ARG A O 1
ATOM 812 N N . CYS A 1 98 ? 9.471 -7.545 -14.114 1.00 39.75 98 CYS A N 1
ATOM 813 C CA . CYS A 1 98 ? 10.704 -6.998 -13.556 1.00 39.75 98 CYS A CA 1
ATOM 814 C C . CYS A 1 98 ? 11.931 -7.655 -14.199 1.00 39.75 98 CYS A C 1
ATOM 816 O O . CYS A 1 98 ? 12.835 -6.933 -14.598 1.00 39.75 98 CYS A O 1
ATOM 818 N N . GLU A 1 99 ? 11.914 -8.970 -14.418 1.00 45.91 99 GLU A N 1
ATOM 819 C CA . GLU A 1 99 ? 12.917 -9.711 -15.193 1.00 45.91 99 GLU A CA 1
ATOM 820 C C . GLU A 1 99 ? 12.966 -9.228 -16.646 1.00 45.91 99 GLU A C 1
ATOM 822 O O . GLU A 1 99 ? 14.040 -8.930 -17.155 1.00 45.91 99 GLU A O 1
ATOM 827 N N . ILE A 1 100 ? 11.814 -9.036 -17.302 1.00 47.62 100 ILE A N 1
ATOM 828 C CA . ILE A 1 100 ? 11.738 -8.491 -18.669 1.00 47.62 100 ILE A CA 1
ATOM 829 C C . ILE A 1 100 ? 12.260 -7.049 -18.730 1.00 47.62 100 ILE A C 1
ATOM 831 O O . ILE A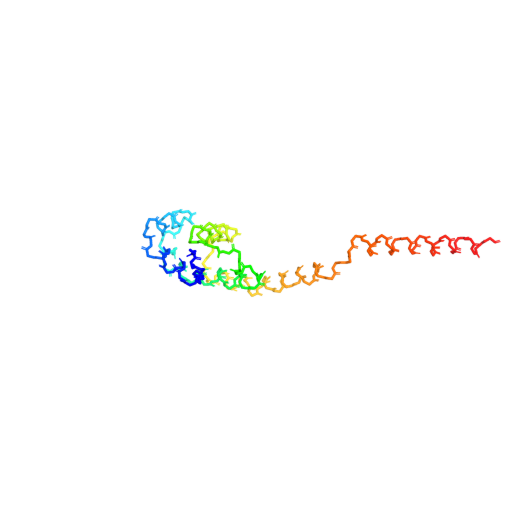 1 100 ? 12.873 -6.668 -19.723 1.00 47.62 100 ILE A O 1
ATOM 835 N N . ARG A 1 101 ? 12.026 -6.216 -17.705 1.00 47.56 101 ARG A N 1
ATOM 836 C CA . ARG A 1 101 ? 12.585 -4.852 -17.649 1.00 47.56 101 ARG A CA 1
ATOM 837 C C . ARG A 1 101 ? 14.080 -4.844 -17.340 1.00 47.56 101 ARG A C 1
ATOM 839 O O . ARG A 1 101 ? 14.768 -3.999 -17.898 1.00 47.56 101 ARG A O 1
ATOM 846 N N . ALA A 1 102 ? 14.558 -5.751 -16.492 1.00 51.12 102 ALA A N 1
ATOM 847 C CA . ALA A 1 102 ? 15.968 -5.877 -16.135 1.00 51.12 102 ALA A CA 1
ATOM 848 C C . ALA A 1 102 ? 16.808 -6.462 -17.284 1.00 51.12 102 ALA A C 1
ATOM 850 O O . ALA A 1 102 ? 17.919 -6.002 -17.508 1.00 51.12 102 ALA A O 1
ATOM 851 N N . ASN A 1 103 ? 16.247 -7.394 -18.063 1.00 52.34 103 ASN A N 1
ATOM 852 C CA . ASN A 1 103 ? 16.867 -7.970 -19.264 1.00 52.34 103 ASN A CA 1
ATOM 853 C C . ASN A 1 103 ? 16.513 -7.225 -20.558 1.00 52.34 103 ASN A C 1
ATOM 855 O O . ASN A 1 103 ? 16.808 -7.712 -21.650 1.00 52.34 103 ASN A O 1
ATOM 859 N N . ARG A 1 104 ? 15.858 -6.058 -20.486 1.00 54.28 104 ARG A N 1
ATOM 860 C CA . ARG A 1 104 ? 15.604 -5.265 -21.690 1.00 54.28 104 ARG A CA 1
ATOM 861 C C . ARG A 1 104 ? 16.928 -4.628 -22.120 1.00 54.28 104 ARG A C 1
ATOM 863 O O . ARG A 1 104 ? 17.412 -3.768 -21.384 1.00 54.28 104 ARG A O 1
ATOM 870 N N . PRO A 1 105 ? 17.474 -4.964 -23.304 1.00 59.66 105 PRO A N 1
ATOM 871 C CA . PRO A 1 105 ? 18.683 -4.316 -23.788 1.00 59.66 105 PRO A CA 1
ATOM 872 C C . PRO A 1 105 ? 18.431 -2.813 -23.872 1.00 59.66 105 PRO A C 1
ATOM 874 O O . PRO A 1 105 ? 17.352 -2.368 -24.291 1.00 59.66 105 PRO A O 1
ATOM 877 N N . SER A 1 106 ? 19.404 -2.025 -23.435 1.00 72.12 106 SER A N 1
ATOM 878 C CA . SER A 1 106 ? 19.346 -0.571 -23.484 1.00 72.12 106 SER A CA 1
ATOM 879 C C . SER A 1 106 ? 19.095 -0.090 -24.918 1.00 72.12 106 SER A C 1
ATOM 881 O O . SER A 1 106 ? 19.380 -0.782 -25.898 1.00 72.12 106 SER A O 1
ATOM 883 N N . LYS A 1 107 ? 18.572 1.135 -25.076 1.00 71.94 107 LYS A N 1
ATOM 884 C CA . LYS A 1 107 ? 18.397 1.735 -26.415 1.00 71.94 107 LYS A CA 1
ATOM 885 C C . LYS A 1 107 ? 19.712 1.763 -27.207 1.00 71.94 107 LYS A C 1
ATOM 887 O O . LYS A 1 107 ? 19.685 1.686 -28.429 1.00 71.94 107 LYS A O 1
ATOM 892 N N . VAL A 1 108 ? 20.839 1.851 -26.500 1.00 75.31 108 VAL A N 1
ATOM 893 C CA . VAL A 1 108 ? 22.187 1.847 -27.069 1.00 75.31 108 VAL A CA 1
ATOM 894 C C . VAL A 1 108 ? 22.575 0.448 -27.562 1.00 75.31 108 VAL A C 1
ATOM 896 O O . VAL A 1 108 ? 23.020 0.318 -28.696 1.00 75.31 108 VAL A O 1
ATOM 899 N N . GLU A 1 109 ? 22.338 -0.604 -26.776 1.00 74.75 109 GLU A N 1
ATOM 900 C CA . GLU A 1 109 ? 22.583 -1.994 -27.203 1.00 74.75 109 GLU A CA 1
ATOM 901 C C . GLU A 1 109 ? 21.699 -2.398 -28.387 1.00 74.75 109 GLU A C 1
ATOM 903 O O . GLU A 1 109 ? 22.176 -3.028 -29.327 1.00 74.75 109 GLU A O 1
ATOM 908 N N . GLN A 1 110 ? 20.435 -1.966 -28.401 1.00 77.50 110 GLN A N 1
ATOM 909 C CA . GLN A 1 110 ? 19.545 -2.197 -29.542 1.00 77.50 110 GLN A CA 1
ATOM 910 C C . GLN A 1 110 ? 20.043 -1.487 -30.809 1.00 77.50 110 GLN A C 1
ATOM 912 O O . GLN A 1 110 ? 20.025 -2.075 -31.887 1.00 77.50 110 GLN A O 1
ATOM 917 N N . ALA A 1 111 ? 20.517 -0.243 -30.693 1.00 80.94 111 ALA A N 1
ATOM 918 C CA . ALA A 1 111 ? 21.070 0.494 -31.828 1.00 80.94 111 ALA A CA 1
ATOM 919 C C . ALA A 1 111 ? 22.373 -0.135 -32.353 1.00 80.94 111 ALA A C 1
ATOM 921 O O . ALA A 1 111 ? 22.582 -0.192 -33.568 1.00 80.94 111 ALA A O 1
ATOM 922 N N . MET A 1 112 ? 23.227 -0.641 -31.456 1.00 83.44 112 MET A N 1
ATOM 923 C CA . MET A 1 112 ? 24.436 -1.378 -31.832 1.00 83.44 112 MET A CA 1
ATOM 924 C C . MET A 1 112 ? 24.107 -2.676 -32.570 1.00 83.44 112 MET A C 1
ATOM 926 O O . MET A 1 112 ? 24.696 -2.934 -33.617 1.00 83.44 112 MET A O 1
ATOM 930 N N . GLU A 1 113 ? 23.135 -3.454 -32.093 1.00 85.38 113 GLU A N 1
ATOM 931 C CA . GLU A 1 113 ? 22.748 -4.708 -32.748 1.00 85.38 113 GLU A CA 1
ATOM 932 C C . GLU A 1 113 ? 22.114 -4.466 -34.126 1.00 85.38 113 GLU A C 1
ATOM 934 O O . GLU A 1 113 ? 22.453 -5.146 -35.093 1.00 85.38 113 GLU A O 1
ATOM 939 N N . ILE A 1 114 ? 21.274 -3.434 -34.265 1.00 84.88 114 ILE A N 1
ATOM 940 C CA . ILE A 1 114 ? 20.725 -3.023 -35.568 1.00 84.88 114 ILE A CA 1
ATOM 941 C C . ILE A 1 114 ? 21.851 -2.611 -36.526 1.00 84.88 114 ILE A C 1
ATOM 943 O O . ILE A 1 114 ? 21.840 -2.994 -37.695 1.00 84.88 114 ILE A O 1
ATOM 947 N N . SER A 1 115 ? 22.848 -1.871 -36.034 1.00 83.06 115 SER A N 1
ATOM 948 C CA . SER A 1 115 ? 23.995 -1.440 -36.843 1.00 83.06 115 SER A CA 1
ATOM 949 C C . SER A 1 115 ? 24.881 -2.621 -37.257 1.00 83.06 115 SER A C 1
ATOM 951 O O . SER A 1 115 ? 25.366 -2.664 -38.392 1.00 83.06 115 SER A O 1
ATOM 953 N N . ARG A 1 116 ? 25.058 -3.612 -36.371 1.00 84.19 116 ARG A N 1
ATOM 954 C CA . ARG A 1 116 ? 25.784 -4.860 -36.647 1.00 84.19 116 ARG A CA 1
ATOM 955 C C . ARG A 1 116 ? 25.079 -5.676 -37.727 1.00 84.19 116 ARG A C 1
ATOM 957 O O . ARG A 1 116 ? 25.713 -6.042 -38.713 1.00 84.19 116 ARG A O 1
ATOM 964 N N . LEU A 1 117 ? 23.770 -5.888 -37.584 1.00 85.50 117 LEU A N 1
ATOM 965 C CA . LEU A 1 117 ? 22.948 -6.608 -38.560 1.00 85.50 117 LEU A CA 1
ATOM 966 C C . LEU A 1 117 ? 22.914 -5.897 -39.919 1.00 85.50 117 LEU A C 1
ATOM 968 O O . LEU A 1 117 ? 23.044 -6.547 -40.955 1.00 85.50 117 LEU A O 1
ATOM 972 N N . ALA A 1 118 ? 22.803 -4.566 -39.933 1.00 85.88 118 ALA A N 1
ATOM 973 C CA . ALA A 1 118 ? 22.879 -3.781 -41.163 1.00 85.88 118 ALA A CA 1
ATOM 974 C C . ALA A 1 118 ? 24.242 -3.949 -41.854 1.00 85.88 118 ALA A C 1
ATOM 976 O O . ALA A 1 118 ? 24.299 -4.196 -43.057 1.00 85.88 118 ALA A O 1
ATOM 977 N N . SER A 1 119 ? 25.335 -3.899 -41.090 1.00 83.00 119 SER A N 1
ATOM 978 C CA . SER A 1 119 ? 26.693 -4.086 -41.616 1.00 83.00 119 SER A CA 1
ATOM 979 C C . SER A 1 119 ? 26.931 -5.504 -42.143 1.00 83.00 119 SER A C 1
ATOM 981 O O . SER A 1 119 ? 27.582 -5.675 -43.171 1.00 83.00 119 SER A O 1
ATOM 983 N N . GLU A 1 120 ? 26.405 -6.531 -41.472 1.00 83.56 120 GLU A N 1
ATOM 984 C CA . GLU A 1 120 ? 26.483 -7.923 -41.935 1.00 83.56 120 GLU A CA 1
ATOM 985 C C . GLU A 1 120 ? 25.668 -8.155 -43.205 1.00 83.56 120 GLU A C 1
ATOM 987 O O . GLU A 1 120 ? 26.146 -8.824 -44.120 1.00 83.56 120 GLU A O 1
ATOM 992 N N . ASN A 1 121 ? 24.476 -7.567 -43.304 1.00 82.00 121 ASN A N 1
ATOM 993 C CA . ASN A 1 121 ? 23.663 -7.649 -44.513 1.00 82.00 121 ASN A CA 1
ATOM 994 C C . ASN A 1 121 ? 24.322 -6.932 -45.694 1.00 82.00 121 ASN A C 1
ATOM 996 O O . ASN A 1 121 ? 24.348 -7.485 -46.790 1.00 82.00 121 ASN A O 1
ATOM 1000 N N . ILE A 1 122 ? 24.921 -5.758 -45.473 1.00 81.25 122 ILE A N 1
ATOM 1001 C CA . ILE A 1 122 ? 25.701 -5.061 -46.505 1.00 81.25 122 ILE A CA 1
ATOM 1002 C C . ILE A 1 122 ? 26.895 -5.920 -46.931 1.00 81.25 122 ILE A C 1
ATOM 1004 O O . ILE A 1 122 ? 27.073 -6.153 -48.120 1.00 81.25 122 ILE A O 1
ATOM 1008 N N . LYS A 1 123 ? 27.668 -6.472 -45.986 1.00 79.81 123 LYS A N 1
ATOM 1009 C CA . LYS A 1 123 ? 28.784 -7.383 -46.300 1.00 79.81 123 LYS A CA 1
ATOM 1010 C C . LYS A 1 123 ? 28.342 -8.601 -47.106 1.00 79.81 123 LYS A C 1
ATOM 1012 O O . LYS A 1 123 ? 29.067 -9.014 -47.999 1.00 79.81 123 LYS A O 1
ATOM 1017 N N . ARG A 1 124 ? 27.172 -9.173 -46.805 1.00 77.81 124 ARG A N 1
ATOM 1018 C CA . ARG A 1 124 ? 26.609 -10.283 -47.584 1.00 77.81 124 ARG A CA 1
ATOM 1019 C C . ARG A 1 124 ? 26.231 -9.844 -48.993 1.00 77.81 124 ARG A C 1
ATOM 1021 O O . ARG A 1 124 ? 26.571 -10.561 -49.918 1.00 77.81 124 ARG A O 1
ATOM 1028 N N . MET A 1 125 ? 25.589 -8.690 -49.173 1.00 71.25 125 MET A N 1
ATOM 1029 C CA . MET A 1 125 ? 25.255 -8.187 -50.513 1.00 71.25 125 MET A CA 1
ATOM 1030 C C . MET A 1 125 ? 26.503 -7.895 -51.354 1.00 71.25 125 MET A C 1
ATOM 1032 O O . MET A 1 125 ? 26.544 -8.283 -52.512 1.00 71.25 125 MET A O 1
ATOM 1036 N N . MET A 1 126 ? 27.539 -7.300 -50.757 1.00 71.25 126 MET A N 1
ATOM 1037 C CA . MET A 1 126 ? 28.807 -6.998 -51.440 1.00 71.25 126 MET A CA 1
ATOM 1038 C C . MET A 1 126 ? 29.681 -8.239 -51.698 1.00 71.25 126 MET A C 1
ATOM 1040 O O . MET A 1 126 ? 30.680 -8.145 -52.396 1.00 71.25 126 MET A O 1
ATOM 1044 N N . ALA A 1 127 ? 29.354 -9.391 -51.104 1.00 64.19 127 ALA A N 1
ATOM 1045 C CA . ALA A 1 127 ? 30.039 -10.662 -51.350 1.00 64.19 127 ALA A CA 1
ATOM 1046 C C . ALA A 1 127 ? 29.374 -11.500 -52.464 1.00 64.19 127 ALA A C 1
ATOM 1048 O O . ALA A 1 127 ? 29.850 -12.595 -52.753 1.00 64.19 127 ALA A O 1
ATOM 1049 N N . TYR A 1 128 ? 28.270 -11.012 -53.046 1.00 54.53 128 TYR A N 1
ATOM 1050 C CA . TYR A 1 128 ? 27.567 -11.612 -54.189 1.00 54.53 128 TYR A CA 1
ATOM 1051 C C . TYR A 1 128 ? 27.827 -10.867 -55.521 1.00 54.53 128 TYR A C 1
ATOM 1053 O O . TYR A 1 128 ? 27.149 -11.158 -56.507 1.00 54.53 128 TYR A O 1
ATOM 1061 N N . GLU A 1 129 ? 28.793 -9.942 -55.558 1.00 48.81 129 GLU A N 1
ATOM 1062 C CA . GLU A 1 129 ? 29.355 -9.331 -56.781 1.00 48.81 129 GLU A CA 1
ATOM 1063 C C . GLU A 1 129 ? 30.664 -10.023 -57.186 1.00 48.81 129 GLU A C 1
ATOM 1065 O O . GLU A 1 129 ? 30.880 -10.192 -58.409 1.00 48.81 129 GLU A O 1
#

Sequence (129 aa):
MNEKKNLKSYRLELLGNDSWCRSIAQLSGQEELSYRELPQVMELFELHIATQNCENEIFSGNEYARRFTNWWRCLGFRSAENIRKVNLSRGDRLLSRCEIRANRPSKVEQAMEISRLASENIKRMMAYE

Organism: NCBI:txid2838723

Secondary structure (DSSP, 8-state):
------HHHHHHHHHT-HHHHHHHHHHHT-HHHHHHHHHHHHHHHHHHHHHTT-GGG--SHHHHHHHHHHHHHHTTS--HHHHHHHHHHHHHHHHHHHHHHHTSPPHHHHHHHHHHHHHHHHHHHTT--

Radius of gyration: 23.35 Å; chains: 1; bounding box: 48×32×72 Å